Protein AF-A0A351HU34-F1 (afdb_monomer_lite)

pLDDT: mean 79.31, std 15.98, range [34.41, 94.38]

Radius of gyration: 15.76 Å; chains: 1; bounding box: 47×30×41 Å

Secondary structure (DSSP, 8-state):
---TT--PPPPHHHHHHHHHHTT---HHHHHHHHHHHHHHHHHHHHHHTT---TTGGGTEEEE-TTTS--EEEE-HHHHHHHHHHHHHHHHHS-HHHHHHHHHHHHHHHHHHHHHTT--HHHHHHHHHHHHHHHHHHH--

Foldseek 3Di:
DPDPQDDDQDPPVVLVVLCVVQVHNPSVVSLLVVQLVQLVVLLVVCVVVVDDQAQLCQQWVQDDPVPPDRDTPGLSLLSSLLSSLLVLCVVQHPNVVSSVVSSVVRSVLSVVCVVVVDDPVVSSVVSVVVSVVVCVVRPD

Structure (mmCIF, N/CA/C/O backbone):
data_AF-A0A351HU34-F1
#
_entry.id   AF-A0A351HU34-F1
#
loop_
_atom_site.group_PDB
_atom_site.id
_atom_site.type_symbol
_atom_site.label_atom_id
_atom_site.label_alt_id
_atom_site.label_comp_id
_atom_site.label_asym_id
_atom_site.label_entity_id
_atom_site.label_seq_id
_atom_site.pdbx_PDB_ins_code
_atom_site.Cartn_x
_atom_site.Cartn_y
_atom_site.Cartn_z
_atom_site.occupancy
_atom_site.B_iso_or_equiv
_atom_site.auth_seq_id
_atom_site.auth_comp_id
_atom_site.auth_asym_id
_atom_site.auth_atom_id
_atom_site.pdbx_PDB_model_num
ATOM 1 N N . MET A 1 1 ? 19.962 10.063 -15.158 1.00 37.34 1 MET A N 1
ATOM 2 C CA . MET A 1 1 ? 19.608 9.912 -13.728 1.00 37.34 1 MET A CA 1
ATOM 3 C C . MET A 1 1 ? 18.090 9.873 -13.595 1.00 37.34 1 MET A C 1
ATOM 5 O O . MET A 1 1 ? 17.433 10.836 -13.978 1.00 37.34 1 MET A O 1
ATOM 9 N N . ALA A 1 2 ? 17.510 8.755 -13.150 1.00 36.72 2 ALA A N 1
ATOM 10 C CA . ALA A 1 2 ? 16.073 8.690 -12.882 1.00 36.72 2 ALA A CA 1
ATOM 11 C C . ALA A 1 2 ? 15.741 9.636 -11.715 1.00 36.72 2 ALA A C 1
ATOM 13 O O . ALA A 1 2 ? 16.396 9.587 -10.677 1.00 36.72 2 ALA A O 1
ATOM 14 N N . LYS A 1 3 ? 14.766 10.539 -11.890 1.00 37.81 3 LYS A N 1
ATOM 15 C CA . LYS A 1 3 ? 14.319 11.439 -10.813 1.00 37.81 3 LYS A CA 1
ATOM 16 C C . LYS A 1 3 ? 13.838 10.588 -9.627 1.00 37.81 3 LYS A C 1
ATOM 18 O O . LYS A 1 3 ? 12.908 9.797 -9.799 1.00 37.81 3 LYS A O 1
ATOM 23 N N . ARG A 1 4 ? 14.493 10.751 -8.467 1.00 39.69 4 ARG A N 1
ATOM 24 C CA . ARG A 1 4 ? 14.223 10.044 -7.200 1.00 39.69 4 ARG A CA 1
ATOM 25 C C . ARG A 1 4 ? 12.708 9.947 -6.949 1.00 39.69 4 ARG A C 1
ATOM 27 O O . ARG A 1 4 ? 12.001 10.951 -6.971 1.00 39.69 4 ARG A O 1
ATOM 34 N N . GLY A 1 5 ? 12.208 8.727 -6.741 1.00 41.69 5 GLY A N 1
ATOM 35 C CA . GLY A 1 5 ? 10.838 8.468 -6.286 1.00 41.69 5 GLY A CA 1
ATOM 36 C C . GLY A 1 5 ? 9.731 8.438 -7.346 1.00 41.69 5 GLY A C 1
ATOM 37 O O . GLY A 1 5 ? 8.567 8.310 -6.961 1.00 41.69 5 GLY A O 1
ATOM 38 N N . ARG A 1 6 ? 10.038 8.536 -8.650 1.00 47.38 6 ARG A N 1
ATOM 39 C CA . ARG A 1 6 ? 9.047 8.210 -9.690 1.00 47.38 6 ARG A CA 1
ATOM 40 C C . ARG A 1 6 ? 8.987 6.685 -9.853 1.00 47.38 6 ARG A C 1
ATOM 42 O O . ARG A 1 6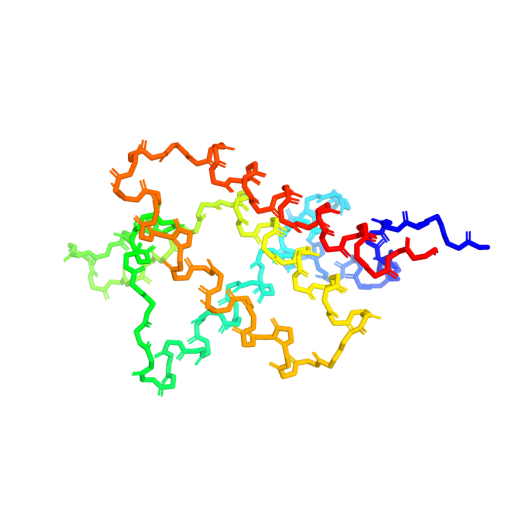 ? 10.049 6.095 -10.041 1.00 47.38 6 ARG A O 1
ATOM 49 N N . PRO A 1 7 ? 7.788 6.069 -9.839 1.00 52.38 7 PRO A N 1
ATOM 50 C CA . PRO A 1 7 ? 7.587 4.696 -10.288 1.00 52.38 7 PRO A CA 1
ATOM 51 C C . PRO A 1 7 ? 8.425 4.376 -11.528 1.00 52.38 7 PRO A C 1
ATOM 53 O O . PRO A 1 7 ? 8.419 5.201 -12.459 1.00 52.38 7 PRO A O 1
ATOM 56 N N . PRO A 1 8 ? 9.133 3.232 -11.574 1.00 56.97 8 PRO A N 1
ATOM 57 C CA . PRO A 1 8 ? 9.793 2.804 -12.795 1.00 56.97 8 PRO A CA 1
ATOM 58 C C . PRO A 1 8 ? 8.766 2.814 -13.929 1.00 56.97 8 PRO A C 1
ATOM 60 O O . PRO A 1 8 ? 7.636 2.340 -13.793 1.00 56.97 8 PRO A O 1
ATOM 63 N N . LYS A 1 9 ? 9.119 3.463 -15.041 1.00 63.59 9 LYS A N 1
ATOM 64 C CA . LYS A 1 9 ? 8.258 3.443 -16.220 1.00 63.59 9 LYS A CA 1
ATOM 65 C C . LYS A 1 9 ? 8.341 2.030 -16.787 1.00 63.59 9 LYS A C 1
ATOM 67 O O . LYS A 1 9 ? 9.431 1.615 -17.160 1.00 63.59 9 LYS A O 1
ATOM 72 N N . TYR A 1 10 ? 7.209 1.335 -16.863 1.00 66.00 10 TYR A N 1
ATOM 73 C CA . TYR A 1 10 ? 7.118 0.098 -17.636 1.00 66.00 10 TYR A CA 1
ATOM 74 C C . TYR A 1 10 ? 7.577 0.350 -19.081 1.00 66.00 10 TYR A C 1
ATOM 76 O O . TYR A 1 10 ? 7.428 1.464 -19.601 1.00 66.00 10 TYR A O 1
ATOM 84 N N . ASP A 1 11 ? 8.165 -0.654 -19.722 1.00 75.69 11 ASP A N 1
ATOM 85 C CA . ASP A 1 11 ? 8.414 -0.573 -21.158 1.00 75.69 11 ASP A CA 1
ATOM 86 C C . ASP A 1 11 ? 7.085 -0.488 -21.933 1.00 75.69 11 ASP A C 1
ATOM 88 O O . ASP A 1 11 ? 5.988 -0.705 -21.403 1.00 75.69 11 ASP A O 1
ATOM 92 N N . GLU A 1 12 ? 7.170 -0.085 -23.198 1.00 78.50 12 GLU A N 1
ATOM 93 C CA . GLU A 1 12 ? 5.986 0.160 -24.019 1.00 78.50 12 GLU A CA 1
ATOM 94 C C . GLU A 1 12 ? 5.147 -1.108 -24.239 1.00 78.50 12 GLU A C 1
ATOM 96 O O . GLU A 1 12 ? 3.918 -1.023 -24.295 1.00 78.50 12 GLU A O 1
ATOM 101 N N . GLN A 1 13 ? 5.789 -2.277 -24.306 1.00 82.19 13 GLN A N 1
ATOM 102 C CA . GLN A 1 13 ? 5.108 -3.552 -24.498 1.00 82.19 13 GLN A CA 1
ATOM 103 C C . GLN A 1 13 ? 4.295 -3.932 -23.258 1.00 82.19 13 GLN A C 1
ATOM 105 O O . GLN A 1 13 ? 3.124 -4.287 -23.372 1.00 82.19 13 GLN A O 1
ATOM 110 N N . ASN A 1 14 ? 4.868 -3.755 -22.070 1.00 78.75 14 ASN A N 1
ATOM 111 C CA . ASN A 1 14 ? 4.188 -3.966 -20.801 1.00 78.75 14 ASN A CA 1
ATOM 112 C C . ASN A 1 14 ? 2.994 -3.021 -20.628 1.00 78.75 14 ASN A C 1
ATOM 114 O O . ASN A 1 14 ? 1.927 -3.464 -20.209 1.00 78.75 14 ASN A O 1
ATOM 118 N N . TYR A 1 15 ? 3.105 -1.744 -21.016 1.00 82.38 15 TYR A N 1
ATOM 119 C CA . TYR A 1 15 ? 1.936 -0.853 -21.013 1.00 82.38 15 TYR A CA 1
ATOM 120 C C . TYR A 1 15 ? 0.830 -1.312 -21.965 1.00 82.38 15 TYR A C 1
ATOM 122 O O . TYR A 1 15 ? -0.337 -1.164 -21.617 1.00 82.38 15 TYR A O 1
ATOM 130 N N . LYS A 1 16 ? 1.162 -1.858 -23.142 1.00 82.62 16 LYS A N 1
ATOM 131 C CA . LYS A 1 16 ? 0.159 -2.386 -24.083 1.00 82.62 16 LYS A CA 1
ATOM 132 C C . LYS A 1 16 ? -0.558 -3.602 -23.499 1.00 82.62 16 LYS A C 1
ATOM 134 O O . LYS A 1 16 ? -1.786 -3.608 -23.468 1.00 82.62 16 LYS A O 1
ATOM 139 N N . THR A 1 17 ? 0.187 -4.574 -22.972 1.00 86.75 17 THR A N 1
ATOM 140 C CA . THR A 1 17 ? -0.378 -5.777 -22.339 1.00 86.75 17 THR A CA 1
ATOM 141 C C . THR A 1 17 ? -1.269 -5.414 -21.152 1.00 86.75 17 THR A C 1
ATOM 143 O O . THR A 1 17 ? -2.430 -5.814 -21.089 1.00 86.75 17 THR A O 1
ATOM 146 N N . LEU A 1 18 ? -0.768 -4.586 -20.232 1.00 84.50 18 LEU A N 1
ATOM 147 C CA . LEU A 1 18 ? -1.533 -4.158 -19.062 1.00 84.50 18 LEU A CA 1
ATOM 148 C C . LEU A 1 18 ? -2.717 -3.266 -19.439 1.00 84.50 18 LEU A C 1
ATOM 150 O O . LEU A 1 18 ? -3.768 -3.332 -18.808 1.00 84.50 18 LEU A O 1
ATOM 154 N N . GLY A 1 19 ? -2.573 -2.449 -20.481 1.00 85.06 19 GLY A N 1
ATOM 155 C CA . GLY A 1 19 ? -3.660 -1.633 -21.000 1.00 85.06 19 GLY A CA 1
ATOM 156 C C . GLY A 1 19 ? -4.808 -2.467 -21.565 1.00 85.06 19 GLY A C 1
ATOM 157 O O . GLY A 1 19 ? -5.970 -2.137 -21.340 1.00 85.06 19 GLY A O 1
ATOM 158 N N . GLN A 1 20 ? -4.504 -3.594 -22.216 1.00 87.81 20 GLN A N 1
ATOM 159 C CA . GLN A 1 20 ? -5.516 -4.570 -22.632 1.00 87.81 20 GLN A CA 1
ATOM 160 C C . GLN A 1 20 ? -6.185 -5.234 -21.421 1.00 87.81 20 GLN A C 1
ATOM 162 O O . GLN A 1 20 ? -7.412 -5.275 -21.357 1.00 87.81 20 GLN A O 1
ATOM 167 N N . MET A 1 21 ? -5.401 -5.687 -20.435 1.00 85.06 21 MET A N 1
ATOM 168 C CA . MET A 1 21 ? -5.924 -6.325 -19.216 1.00 85.06 21 MET A CA 1
ATOM 169 C C . MET A 1 21 ? -6.845 -5.398 -18.408 1.00 85.06 21 MET A C 1
ATOM 171 O O . MET A 1 21 ? -7.905 -5.821 -17.957 1.00 85.06 21 MET A O 1
ATOM 175 N N . PHE A 1 22 ? -6.465 -4.128 -18.246 1.00 84.62 22 PHE A N 1
ATOM 176 C CA . PHE A 1 22 ? -7.237 -3.131 -17.492 1.00 84.62 22 PHE A CA 1
ATOM 177 C C . PHE A 1 22 ? -8.216 -2.323 -18.352 1.00 84.62 22 P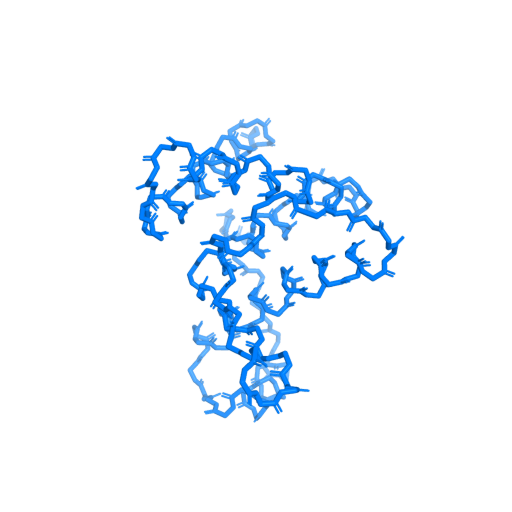HE A C 1
ATOM 179 O O . PHE A 1 22 ? -8.824 -1.372 -17.852 1.00 84.62 22 PHE A O 1
ATOM 186 N N . GLN A 1 23 ? -8.353 -2.674 -19.635 1.00 88.31 23 GLN A N 1
ATOM 187 C CA . GLN A 1 23 ? -9.237 -2.014 -20.599 1.00 88.31 23 GLN A CA 1
ATOM 188 C C . GLN A 1 23 ? -9.051 -0.486 -20.618 1.00 88.31 23 GLN A C 1
ATOM 190 O O . GLN A 1 23 ? -9.998 0.298 -20.528 1.00 88.31 23 GLN A O 1
ATOM 195 N N . THR A 1 24 ? -7.797 -0.037 -20.668 1.00 83.62 24 THR A N 1
ATOM 196 C CA . THR A 1 24 ? -7.447 1.384 -20.713 1.00 83.62 24 THR A CA 1
ATOM 197 C C . THR A 1 24 ? -6.095 1.614 -21.378 1.00 83.62 24 THR A C 1
ATOM 199 O O . THR A 1 24 ? -5.145 0.881 -21.154 1.00 83.62 24 THR A O 1
ATOM 202 N N . ASP A 1 25 ? -5.974 2.677 -22.162 1.00 87.19 25 ASP A N 1
ATOM 203 C CA . ASP A 1 25 ? -4.716 3.173 -22.734 1.00 87.19 25 ASP A CA 1
ATOM 204 C C . ASP A 1 25 ? -4.041 4.243 -21.848 1.00 87.19 25 ASP A C 1
ATOM 206 O O . ASP A 1 25 ? -2.896 4.654 -22.073 1.00 87.19 25 ASP A O 1
ATOM 210 N N . ASN A 1 26 ? -4.731 4.693 -20.795 1.00 88.25 26 ASN A N 1
ATOM 211 C CA . ASN A 1 26 ? -4.244 5.725 -19.899 1.00 88.25 26 ASN A CA 1
ATOM 212 C C . ASN A 1 26 ? -3.140 5.166 -18.992 1.00 88.25 26 ASN A C 1
ATOM 214 O O . ASN A 1 26 ? -3.401 4.502 -17.987 1.00 88.25 26 ASN A O 1
ATOM 218 N N . LYS A 1 27 ? -1.889 5.528 -19.294 1.00 85.25 27 LYS A N 1
ATOM 219 C CA . LYS A 1 27 ? -0.693 5.098 -18.546 1.00 85.25 27 LYS A CA 1
ATOM 220 C C . LYS A 1 27 ? -0.792 5.314 -17.032 1.00 85.25 27 LYS A C 1
ATOM 222 O O . LYS A 1 27 ? -0.286 4.489 -16.278 1.00 85.25 27 LYS A O 1
ATOM 227 N N . ARG A 1 28 ? -1.436 6.392 -16.561 1.00 83.50 28 ARG A N 1
ATOM 228 C CA . ARG A 1 28 ? -1.614 6.648 -15.118 1.00 83.50 28 ARG A CA 1
ATOM 229 C C . ARG A 1 28 ? -2.613 5.673 -14.501 1.00 83.50 28 ARG A C 1
ATOM 231 O O . ARG A 1 28 ? -2.368 5.184 -13.402 1.00 83.50 28 ARG A O 1
ATOM 238 N N . LYS A 1 29 ? -3.713 5.385 -15.201 1.00 85.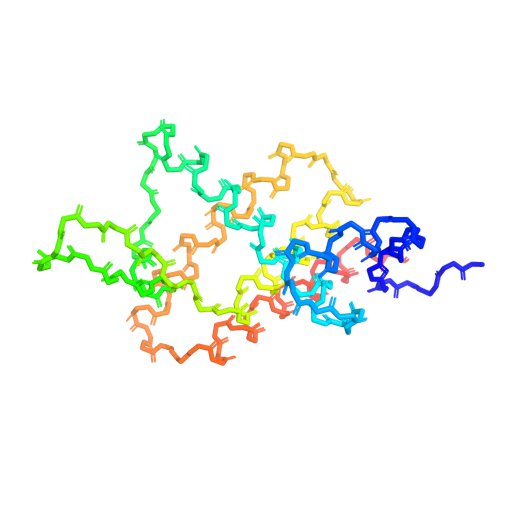12 29 LYS A N 1
ATOM 239 C CA . LYS A 1 29 ? -4.701 4.394 -14.761 1.00 85.12 29 LYS A CA 1
ATOM 240 C C . LYS A 1 29 ? -4.078 2.998 -14.719 1.00 85.12 29 LYS A C 1
ATOM 242 O O . LYS A 1 29 ? -4.168 2.347 -13.688 1.00 85.12 29 LYS A O 1
ATOM 247 N N . ILE A 1 30 ? -3.336 2.615 -15.761 1.00 86.62 30 ILE A N 1
ATOM 248 C CA . ILE A 1 30 ? -2.582 1.351 -15.813 1.00 86.62 30 ILE A CA 1
ATOM 249 C C . ILE A 1 30 ? -1.623 1.223 -14.620 1.00 86.62 30 ILE A C 1
ATOM 251 O O . ILE A 1 30 ? -1.609 0.202 -13.941 1.00 86.62 30 ILE A O 1
ATOM 255 N N . GLN A 1 31 ? -0.837 2.266 -14.327 1.00 84.31 31 GLN A N 1
ATOM 256 C CA . GLN A 1 31 ? 0.072 2.255 -13.175 1.00 84.31 31 GLN A CA 1
ATOM 257 C C . GLN A 1 31 ? -0.665 2.076 -11.846 1.00 84.31 31 GLN A C 1
ATOM 259 O O . GLN A 1 31 ? -0.205 1.320 -10.995 1.00 84.31 31 GLN A O 1
ATOM 264 N N . ASN A 1 32 ? -1.780 2.777 -11.646 1.00 86.75 32 ASN A N 1
ATOM 265 C CA . ASN A 1 32 ? -2.544 2.671 -10.406 1.00 86.75 32 ASN A CA 1
ATOM 266 C C . ASN A 1 32 ? -3.148 1.272 -10.232 1.00 86.75 32 ASN A C 1
ATOM 268 O O . ASN A 1 32 ? -3.037 0.707 -9.148 1.00 86.75 32 ASN A O 1
ATOM 272 N N . GLU A 1 33 ? -3.715 0.694 -11.294 1.00 85.81 33 GLU A N 1
ATOM 273 C CA . GLU A 1 33 ? -4.252 -0.671 -11.259 1.00 85.81 33 GLU A CA 1
ATOM 274 C C . GLU A 1 33 ? -3.161 -1.706 -10.975 1.00 85.81 33 GLU A C 1
ATOM 276 O O . GLU A 1 33 ? -3.372 -2.605 -10.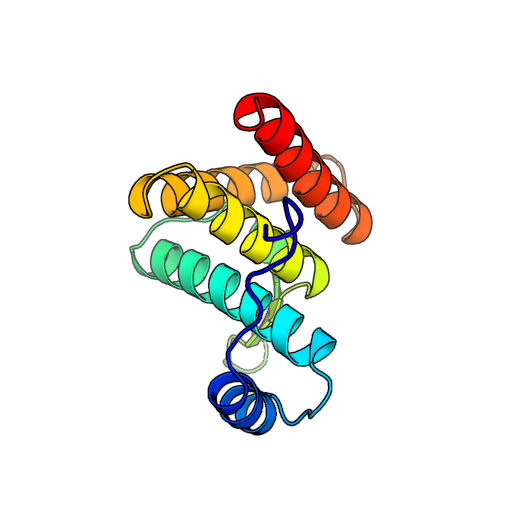167 1.00 85.81 33 GLU A O 1
ATOM 281 N N . MET A 1 34 ? -1.961 -1.533 -11.534 1.00 86.94 34 MET A N 1
ATOM 282 C CA . MET A 1 34 ? -0.806 -2.366 -11.184 1.00 86.94 34 MET A CA 1
ATOM 283 C C . MET A 1 34 ? -0.459 -2.298 -9.699 1.00 86.94 34 MET A C 1
ATOM 285 O O . MET A 1 34 ? -0.254 -3.328 -9.063 1.00 86.94 34 MET A O 1
ATOM 289 N N . TYR A 1 35 ? -0.371 -1.092 -9.136 1.00 88.31 35 TYR A N 1
ATOM 290 C CA . TYR A 1 35 ? -0.049 -0.922 -7.720 1.00 88.31 35 TYR A CA 1
ATOM 291 C C . TYR A 1 35 ? -1.104 -1.538 -6.812 1.00 88.31 35 TYR A C 1
ATOM 293 O O . TYR A 1 35 ? -0.767 -2.218 -5.846 1.00 88.31 35 TYR A O 1
ATOM 301 N N . LYS A 1 36 ? -2.371 -1.338 -7.165 1.00 85.88 36 LYS A N 1
ATOM 302 C CA . LYS A 1 36 ? -3.493 -1.972 -6.490 1.00 85.88 36 LYS A CA 1
ATOM 303 C C . LYS A 1 36 ? -3.374 -3.495 -6.552 1.00 85.88 36 LYS A C 1
ATOM 305 O O . LYS A 1 36 ? -3.410 -4.123 -5.504 1.00 85.88 36 LYS A O 1
ATOM 310 N N . ALA A 1 37 ? -3.162 -4.069 -7.738 1.00 83.94 37 ALA A N 1
ATOM 311 C CA . ALA A 1 37 ? -3.022 -5.512 -7.919 1.00 83.94 37 ALA A CA 1
ATOM 312 C C . ALA A 1 37 ? -1.877 -6.092 -7.078 1.00 83.94 37 ALA A C 1
ATOM 314 O O . ALA A 1 37 ? -2.087 -7.078 -6.386 1.00 83.94 37 ALA A O 1
ATOM 315 N N . LYS A 1 38 ? -0.706 -5.438 -7.055 1.00 85.44 38 LYS A N 1
ATOM 316 C CA . LYS A 1 38 ? 0.427 -5.846 -6.207 1.00 85.44 38 LYS A CA 1
ATOM 317 C C . LYS A 1 38 ? 0.046 -5.926 -4.728 1.00 85.44 38 LYS A C 1
ATOM 319 O O . LYS A 1 38 ? 0.254 -6.957 -4.101 1.00 85.44 38 LYS A O 1
ATOM 324 N N . ALA A 1 39 ? -0.528 -4.852 -4.181 1.00 86.31 39 ALA A N 1
ATOM 325 C CA . ALA A 1 39 ? -0.941 -4.822 -2.778 1.00 86.31 39 ALA A CA 1
ATOM 326 C C . ALA A 1 39 ? -2.030 -5.862 -2.477 1.00 86.31 39 ALA A C 1
ATOM 328 O O . ALA A 1 39 ? -1.982 -6.527 -1.448 1.00 86.31 39 ALA A O 1
ATOM 329 N N . THR A 1 40 ? -2.994 -6.027 -3.387 1.00 83.81 40 THR A N 1
ATOM 330 C CA . THR A 1 40 ? -4.052 -7.032 -3.261 1.00 83.81 40 THR A CA 1
ATOM 331 C C . THR A 1 40 ? -3.482 -8.447 -3.226 1.00 83.81 40 THR A C 1
ATOM 333 O O . THR A 1 40 ? -3.836 -9.197 -2.324 1.00 83.81 40 THR A O 1
ATOM 336 N N . THR A 1 41 ? -2.600 -8.810 -4.161 1.00 84.06 41 THR A N 1
ATOM 337 C CA . THR A 1 41 ? -1.996 -10.148 -4.214 1.00 84.06 41 THR A CA 1
ATOM 338 C C . THR A 1 41 ? -1.272 -10.483 -2.915 1.00 84.06 41 THR A C 1
ATOM 340 O O . THR A 1 41 ? -1.545 -11.529 -2.340 1.00 84.06 41 THR A O 1
ATOM 343 N N . LEU A 1 42 ? -0.448 -9.566 -2.400 1.00 84.44 42 LEU A N 1
ATOM 344 C CA . LEU A 1 42 ? 0.306 -9.780 -1.159 1.00 84.44 42 LEU A CA 1
ATOM 345 C C . LEU A 1 42 ? -0.605 -10.055 0.044 1.00 84.44 42 LEU A C 1
ATOM 347 O O . LEU A 1 42 ? -0.373 -10.995 0.801 1.00 84.44 42 LEU A O 1
ATOM 351 N N . LEU A 1 43 ? -1.673 -9.269 0.204 1.00 82.75 43 LEU A N 1
ATOM 352 C CA . LEU A 1 43 ? -2.605 -9.452 1.320 1.00 82.75 43 LEU A CA 1
ATOM 353 C C . LEU A 1 43 ? -3.444 -10.725 1.167 1.00 82.75 43 LEU A C 1
ATOM 355 O O . LEU A 1 43 ? -3.737 -11.387 2.161 1.00 82.75 43 LEU A O 1
ATOM 359 N N . VAL A 1 44 ? -3.815 -11.090 -0.064 1.00 81.50 44 VAL A N 1
ATOM 360 C CA . VAL A 1 44 ? -4.528 -12.345 -0.346 1.00 81.50 44 VAL A CA 1
ATOM 361 C C . VAL A 1 44 ? -3.639 -13.553 -0.065 1.00 81.50 44 VAL A C 1
ATOM 363 O O . VAL A 1 44 ? -4.113 -14.510 0.542 1.00 81.50 44 VAL A O 1
ATOM 366 N N . GLU A 1 45 ? -2.367 -13.525 -0.462 1.00 82.38 45 GLU A N 1
ATOM 367 C CA . GLU A 1 45 ? -1.399 -14.590 -0.169 1.00 82.38 45 GLU A CA 1
ATOM 368 C C . GLU A 1 45 ? -1.180 -14.737 1.339 1.00 82.38 45 GLU A C 1
ATOM 370 O O . GLU A 1 45 ? -1.259 -15.848 1.867 1.00 82.38 45 GLU A O 1
ATOM 375 N N . TYR A 1 46 ? -1.004 -13.618 2.049 1.00 81.94 46 TYR A N 1
ATOM 376 C CA . TYR A 1 46 ? -0.861 -13.613 3.503 1.00 81.94 46 TYR A CA 1
ATOM 377 C C . TYR A 1 46 ? -2.078 -14.228 4.207 1.00 81.94 46 TYR A C 1
ATOM 379 O O . TYR A 1 46 ? -1.918 -15.109 5.057 1.00 81.94 46 TYR A O 1
ATOM 387 N N . ALA A 1 47 ? -3.288 -13.824 3.804 1.00 79.69 47 ALA A N 1
ATOM 388 C CA . ALA A 1 47 ? -4.538 -14.354 4.345 1.00 79.69 47 ALA A CA 1
ATOM 389 C C . ALA A 1 47 ? -4.758 -15.836 3.991 1.00 79.69 47 ALA A C 1
ATOM 391 O O . ALA A 1 47 ? -5.176 -16.629 4.833 1.00 79.69 47 ALA A O 1
ATOM 392 N N . SER A 1 48 ? -4.427 -16.241 2.760 1.00 76.94 48 SER A N 1
ATOM 393 C CA . SER A 1 48 ? -4.540 -17.636 2.301 1.00 76.94 48 SER A CA 1
ATOM 394 C C . SER A 1 48 ? -3.582 -18.576 3.038 1.00 76.94 48 SER A C 1
ATOM 396 O O . SER A 1 48 ? -3.852 -19.770 3.136 1.00 76.94 48 SER A O 1
ATOM 398 N N . GLY A 1 49 ? -2.492 -18.042 3.598 1.00 80.25 49 GLY A N 1
ATOM 399 C CA . GLY A 1 49 ? -1.582 -18.757 4.494 1.00 80.25 49 GLY A CA 1
ATOM 400 C C . GLY A 1 49 ? -2.135 -19.022 5.901 1.00 80.25 49 GLY A C 1
ATOM 401 O O . GLY A 1 49 ? -1.405 -19.549 6.736 1.00 80.25 49 GLY A O 1
ATOM 402 N N . GLY A 1 50 ? -3.392 -18.659 6.184 1.00 78.44 50 GLY A N 1
ATOM 403 C CA . GLY A 1 50 ? -4.036 -18.845 7.488 1.00 78.44 50 GLY A CA 1
ATOM 404 C C . GLY A 1 50 ? -3.794 -17.706 8.479 1.00 78.44 50 GLY A C 1
ATOM 405 O O . GLY A 1 50 ? -4.171 -17.826 9.642 1.00 78.44 50 GLY A O 1
ATOM 406 N N . ASN A 1 51 ? -3.178 -16.606 8.040 1.00 81.12 51 ASN A N 1
ATOM 407 C CA . ASN A 1 51 ? -2.985 -15.427 8.875 1.00 81.12 51 ASN A CA 1
ATOM 408 C C . ASN A 1 51 ? -4.223 -14.530 8.823 1.00 81.12 51 ASN A C 1
ATOM 410 O O . ASN A 1 51 ? -4.798 -14.301 7.758 1.00 81.12 51 ASN A O 1
ATOM 414 N N . GLU A 1 52 ? -4.608 -13.964 9.961 1.00 79.81 52 GLU A N 1
ATOM 415 C CA . GLU A 1 52 ? -5.667 -12.961 10.004 1.00 79.81 52 GLU A CA 1
ATOM 416 C C . GLU A 1 52 ? -5.089 -11.563 9.779 1.00 79.81 52 GLU A C 1
ATOM 418 O O . GLU A 1 52 ? -4.036 -11.213 10.313 1.00 79.81 52 GLU A O 1
ATOM 423 N N . ILE A 1 53 ? -5.808 -10.737 9.016 1.00 78.75 53 ILE A N 1
ATOM 424 C CA . ILE A 1 53 ? -5.562 -9.296 8.956 1.00 78.75 53 ILE A CA 1
ATOM 425 C C . ILE A 1 53 ? -6.666 -8.625 9.781 1.00 78.75 53 ILE A C 1
ATOM 427 O O . ILE A 1 53 ? -7.821 -8.596 9.340 1.00 78.75 53 ILE A O 1
ATOM 431 N N . PRO A 1 54 ? -6.352 -8.102 10.978 1.00 80.38 54 PRO A N 1
ATOM 432 C CA . PRO A 1 54 ? -7.354 -7.502 11.846 1.00 80.38 54 PRO A CA 1
ATOM 433 C C . PRO A 1 54 ? -8.085 -6.345 11.160 1.00 80.38 54 PRO A C 1
ATOM 435 O O . PRO A 1 54 ? -7.456 -5.464 10.579 1.00 80.38 54 PRO A O 1
ATOM 438 N N . CYS A 1 55 ? -9.416 -6.326 11.271 1.00 77.50 55 CYS A N 1
ATOM 439 C CA . CYS A 1 55 ? -10.277 -5.252 10.755 1.00 77.50 55 CYS A CA 1
ATOM 440 C C . CYS A 1 55 ? -10.121 -4.978 9.243 1.00 77.50 55 CYS A C 1
ATOM 442 O O . CYS A 1 55 ? -10.329 -3.851 8.789 1.00 77.50 55 CYS A O 1
ATOM 444 N N . LEU A 1 56 ? -9.738 -5.994 8.457 1.00 76.00 56 LEU A N 1
ATOM 445 C CA . LEU A 1 56 ? -9.542 -5.873 7.009 1.00 76.00 56 LEU A CA 1
ATOM 446 C C . LEU A 1 56 ? -10.798 -5.354 6.286 1.00 76.00 56 LEU A C 1
ATOM 448 O O . LEU A 1 56 ? -10.690 -4.581 5.338 1.00 76.00 56 LEU A O 1
ATOM 452 N N . ASP A 1 57 ? -11.986 -5.699 6.777 1.00 73.62 57 ASP A N 1
ATOM 453 C CA . ASP A 1 57 ? -13.287 -5.202 6.310 1.00 73.62 57 ASP A CA 1
ATOM 454 C C . ASP A 1 57 ? -13.410 -3.664 6.305 1.00 73.62 57 ASP A C 1
ATOM 456 O O . ASP A 1 57 ? -14.254 -3.105 5.609 1.00 73.62 57 ASP A O 1
ATOM 460 N N . TYR A 1 58 ? -12.532 -2.951 7.014 1.00 74.06 58 TYR A N 1
ATOM 461 C CA . TYR A 1 58 ? -12.500 -1.490 7.024 1.00 74.06 58 TYR A CA 1
ATOM 462 C C . TYR A 1 58 ? -11.881 -0.875 5.751 1.00 74.06 58 TYR A C 1
ATOM 464 O O . TYR A 1 58 ? -12.209 0.252 5.367 1.00 74.06 58 TYR A O 1
ATOM 472 N N . ILE A 1 59 ? -11.002 -1.607 5.054 1.00 74.06 59 ILE A N 1
ATOM 473 C CA . ILE A 1 59 ? -10.373 -1.171 3.786 1.00 74.06 59 ILE A CA 1
ATOM 474 C C . ILE A 1 59 ? -10.783 -2.005 2.578 1.00 74.06 59 ILE A C 1
ATOM 476 O O . ILE A 1 59 ? -10.365 -1.721 1.447 1.00 74.06 59 ILE A O 1
ATOM 480 N N . VAL A 1 60 ? -11.611 -3.014 2.819 1.00 69.62 60 VAL A N 1
ATOM 481 C CA . VAL A 1 60 ? -12.162 -3.901 1.811 1.00 69.62 60 VAL A CA 1
ATOM 482 C C . VAL A 1 60 ? -13.666 -3.879 1.937 1.00 69.62 60 VAL A C 1
ATOM 484 O O . VAL A 1 60 ? -14.213 -4.353 2.925 1.00 69.62 60 VAL A O 1
ATOM 487 N N . ASP A 1 61 ? -14.344 -3.368 0.918 1.00 61.91 61 ASP A N 1
ATOM 488 C CA . ASP A 1 61 ? -15.785 -3.537 0.844 1.00 61.91 61 ASP A CA 1
ATOM 489 C C . ASP A 1 61 ? -16.039 -5.015 0.495 1.00 61.91 61 ASP A C 1
ATOM 491 O O . ASP A 1 61 ? -15.677 -5.493 -0.584 1.00 61.91 61 ASP A O 1
ATOM 495 N N . VAL A 1 62 ? -16.594 -5.772 1.441 1.00 55.59 62 VAL A N 1
ATOM 496 C CA . VAL A 1 62 ? -16.971 -7.176 1.237 1.00 55.59 62 VAL A CA 1
ATOM 497 C C . VAL A 1 62 ? -18.417 -7.211 0.755 1.00 55.59 62 VAL A C 1
ATOM 499 O O . VAL A 1 62 ? -19.346 -7.318 1.554 1.00 55.59 62 VAL A O 1
ATOM 502 N N . ASP A 1 63 ? -18.625 -7.147 -0.557 1.00 48.91 63 ASP A N 1
ATOM 503 C CA . ASP A 1 63 ? -19.924 -7.495 -1.131 1.00 48.91 63 ASP A CA 1
ATOM 504 C C . ASP A 1 63 ? -19.950 -9.009 -1.348 1.00 48.91 63 ASP A C 1
ATOM 506 O O . ASP A 1 63 ? -19.130 -9.553 -2.088 1.00 48.91 63 ASP A O 1
ATOM 510 N N . GLY A 1 64 ? -20.863 -9.717 -0.675 1.00 46.50 64 GLY A N 1
ATOM 511 C CA . GLY A 1 64 ? -20.948 -11.172 -0.846 1.00 46.50 64 GLY A CA 1
ATOM 512 C C . GLY A 1 64 ? -21.782 -11.978 0.143 1.00 46.50 64 GLY A C 1
ATOM 513 O O . GLY A 1 64 ? -22.082 -13.134 -0.150 1.00 46.50 64 GLY A O 1
ATOM 514 N N . ILE A 1 65 ? -22.231 -11.411 1.271 1.00 38.62 65 ILE A N 1
ATOM 515 C CA . ILE A 1 65 ? -22.967 -12.208 2.277 1.00 38.62 65 ILE A CA 1
ATOM 516 C C . ILE A 1 65 ? -24.320 -12.719 1.733 1.00 38.62 65 ILE A C 1
ATOM 518 O O . ILE A 1 65 ? -24.771 -13.793 2.115 1.00 38.62 65 ILE A O 1
ATOM 522 N N . LYS A 1 66 ? -24.951 -12.014 0.781 1.00 35.62 66 LYS A N 1
ATOM 523 C CA . LYS A 1 66 ? -26.244 -12.428 0.194 1.00 35.62 66 LYS A CA 1
ATOM 524 C C . LYS A 1 66 ? -26.146 -13.293 -1.072 1.00 35.62 66 LYS A C 1
ATOM 526 O O . LYS A 1 66 ? -27.165 -13.830 -1.489 1.00 35.62 66 LYS A O 1
ATOM 531 N N . SER A 1 67 ? -24.974 -13.421 -1.699 1.00 39.97 67 SER A N 1
ATOM 532 C CA . SER A 1 67 ? -24.834 -14.021 -3.042 1.00 39.97 67 SER A CA 1
ATOM 533 C C . SER A 1 67 ? -23.824 -15.171 -3.137 1.00 39.97 67 SER A C 1
ATOM 535 O O . SER A 1 67 ? -23.674 -15.747 -4.214 1.00 39.97 67 SER A O 1
ATOM 537 N N . GLY A 1 68 ? -23.120 -15.511 -2.048 1.00 34.41 68 GLY A N 1
ATOM 538 C CA . GLY A 1 68 ? -22.138 -16.606 -2.036 1.00 34.41 68 GLY A CA 1
ATOM 539 C C . GLY A 1 68 ? -20.899 -16.349 -2.903 1.00 34.41 68 GLY A C 1
ATOM 540 O O . GLY A 1 68 ? -20.130 -17.269 -3.171 1.00 34.41 68 GLY A O 1
ATOM 541 N N . LYS A 1 69 ? -20.699 -15.106 -3.356 1.00 41.44 69 LYS A N 1
ATOM 542 C CA . LYS A 1 69 ? -19.513 -14.658 -4.087 1.00 41.44 69 LYS A CA 1
ATOM 543 C C . LYS A 1 69 ? -18.839 -13.579 -3.257 1.00 41.44 69 LYS A C 1
ATOM 545 O O . LYS A 1 69 ? -19.374 -12.484 -3.152 1.00 41.44 69 LYS A O 1
ATOM 550 N N . PHE A 1 70 ? -17.687 -13.890 -2.672 1.00 45.78 70 PHE A N 1
ATOM 551 C CA . PHE A 1 70 ? -16.850 -12.893 -2.010 1.00 45.78 70 PHE A CA 1
ATOM 552 C C . PHE A 1 70 ? -16.233 -11.991 -3.081 1.00 45.78 70 PHE A C 1
ATOM 554 O O . PHE A 1 70 ? -15.178 -12.292 -3.637 1.00 45.78 70 PHE A O 1
ATOM 561 N N . THR A 1 71 ? -16.923 -10.908 -3.429 1.00 49.34 71 THR A N 1
ATOM 562 C CA . THR A 1 71 ? -16.339 -9.841 -4.238 1.00 49.34 71 THR A CA 1
ATOM 563 C C . THR A 1 71 ? -15.738 -8.809 -3.300 1.00 49.34 71 THR A C 1
ATOM 565 O O . THR A 1 71 ? -16.438 -7.984 -2.723 1.00 49.34 71 THR A O 1
ATOM 568 N N . TYR A 1 72 ? -14.419 -8.879 -3.133 1.00 54.41 72 TYR A N 1
ATOM 569 C CA . TYR A 1 72 ? -13.659 -7.856 -2.430 1.00 54.41 72 TYR A CA 1
ATOM 570 C C . TYR A 1 72 ? -13.533 -6.619 -3.326 1.00 54.41 72 TYR A C 1
ATOM 572 O O . TYR A 1 72 ? -12.776 -6.618 -4.302 1.00 54.41 72 TYR A O 1
ATOM 580 N N . THR A 1 73 ? -14.265 -5.556 -3.003 1.00 56.28 73 THR A N 1
ATOM 581 C CA . THR A 1 73 ? -14.065 -4.241 -3.612 1.00 56.28 73 THR A CA 1
ATOM 582 C C . THR A 1 73 ? -13.109 -3.448 -2.729 1.00 56.28 73 THR A C 1
ATOM 584 O O . THR A 1 73 ? -13.463 -2.841 -1.726 1.00 56.28 73 THR A O 1
ATOM 587 N N . TRP A 1 74 ? -11.833 -3.499 -3.087 1.00 64.19 74 TRP A N 1
ATOM 588 C CA . TRP A 1 74 ? -10.771 -2.795 -2.376 1.00 64.19 74 TRP A CA 1
ATOM 589 C C . TRP A 1 74 ? -10.932 -1.284 -2.521 1.00 64.19 74 TRP A C 1
ATOM 591 O O . TRP A 1 74 ? -11.146 -0.782 -3.633 1.00 64.19 74 TRP A O 1
ATOM 601 N N . LYS A 1 75 ? -10.743 -0.538 -1.430 1.00 72.88 75 LYS A N 1
ATOM 602 C CA . LYS A 1 75 ? -10.738 0.927 -1.485 1.00 72.88 75 LYS A CA 1
ATOM 603 C C . LYS A 1 75 ? -9.541 1.401 -2.316 1.00 72.88 75 LYS A C 1
ATOM 605 O O . LYS A 1 75 ? -8.400 1.446 -1.853 1.00 72.88 75 LYS A O 1
ATOM 610 N N . GLN A 1 76 ? -9.810 1.706 -3.589 1.00 70.50 76 GLN A N 1
ATOM 611 C CA . GLN A 1 76 ? -8.813 1.710 -4.669 1.00 70.50 76 GLN A CA 1
ATOM 612 C C . GLN A 1 76 ? -7.592 2.599 -4.406 1.00 70.50 76 GLN A C 1
ATOM 614 O O . GLN A 1 76 ? -6.471 2.251 -4.792 1.00 70.50 76 GLN A O 1
ATOM 619 N N . THR A 1 77 ? -7.788 3.750 -3.763 1.00 84.12 77 THR A N 1
ATOM 620 C CA . THR A 1 77 ? -6.704 4.711 -3.544 1.00 84.12 77 THR A CA 1
ATOM 621 C C . THR A 1 77 ? -5.756 4.276 -2.429 1.00 84.12 77 THR A C 1
ATOM 623 O O . THR A 1 77 ? -4.544 4.397 -2.604 1.00 84.12 77 THR A O 1
ATOM 626 N N . VAL A 1 78 ? -6.269 3.666 -1.354 1.00 87.62 78 VAL A N 1
ATOM 627 C CA . VAL A 1 78 ? -5.455 3.091 -0.268 1.00 87.62 78 VAL A CA 1
ATOM 628 C C . VAL A 1 78 ? -4.548 1.994 -0.824 1.00 87.62 78 VAL A C 1
ATOM 630 O O . VAL A 1 78 ? -3.336 2.038 -0.635 1.00 87.62 78 VAL A O 1
ATOM 633 N N . PHE A 1 79 ? -5.105 1.078 -1.618 1.00 87.81 79 PHE A N 1
ATOM 634 C CA . PHE A 1 79 ? -4.358 -0.025 -2.234 1.00 87.81 79 PHE A CA 1
ATOM 635 C C . PHE A 1 79 ? -3.307 0.440 -3.239 1.00 87.81 79 PHE A C 1
ATOM 637 O O . PHE A 1 79 ? -2.211 -0.113 -3.308 1.00 87.81 79 PHE A O 1
ATOM 644 N N . THR A 1 80 ? -3.604 1.505 -3.982 1.00 89.19 80 THR A N 1
ATOM 645 C CA . THR A 1 80 ? -2.610 2.134 -4.856 1.00 89.19 80 THR A CA 1
ATOM 646 C C . THR A 1 80 ? -1.426 2.674 -4.046 1.00 89.19 80 THR A C 1
ATOM 648 O O . THR A 1 80 ? -0.274 2.518 -4.455 1.00 89.19 80 THR A O 1
ATOM 651 N N . GLU A 1 81 ? -1.673 3.323 -2.905 1.00 92.06 81 GLU A N 1
ATOM 652 C CA . GLU A 1 81 ? -0.595 3.839 -2.055 1.00 92.06 81 GLU A CA 1
ATOM 653 C C . GLU A 1 81 ? 0.176 2.717 -1.344 1.00 92.06 81 GLU A C 1
ATOM 655 O O . GLU A 1 81 ? 1.403 2.806 -1.276 1.00 92.06 81 GLU A O 1
ATOM 660 N N . LEU A 1 82 ? -0.501 1.645 -0.916 1.00 92.69 82 LEU A N 1
ATOM 661 C CA . LEU A 1 82 ? 0.121 0.443 -0.344 1.00 92.69 82 LEU A CA 1
ATOM 662 C C . LEU A 1 82 ? 1.058 -0.236 -1.347 1.00 92.69 82 LEU A C 1
ATOM 664 O O . LEU A 1 82 ? 2.206 -0.521 -1.022 1.00 92.69 82 LEU A O 1
ATOM 668 N N . GLY A 1 83 ? 0.633 -0.400 -2.602 1.00 91.50 83 GLY A N 1
ATOM 669 C CA . GLY A 1 83 ? 1.493 -0.976 -3.638 1.00 91.50 83 GLY A CA 1
ATOM 670 C C . GLY A 1 83 ? 2.728 -0.119 -3.917 1.00 91.50 83 GLY A C 1
ATOM 671 O O . GLY A 1 83 ? 3.817 -0.636 -4.157 1.00 91.50 83 GLY A O 1
ATOM 672 N N . ARG A 1 84 ? 2.590 1.210 -3.861 1.00 91.31 84 ARG A N 1
ATOM 673 C CA . ARG A 1 84 ? 3.731 2.130 -3.998 1.00 91.31 84 ARG A CA 1
ATOM 674 C C . ARG A 1 84 ? 4.661 2.096 -2.787 1.00 91.31 84 ARG A C 1
ATOM 676 O O . ARG A 1 84 ? 5.852 2.342 -2.950 1.00 91.31 84 ARG A O 1
ATOM 683 N N . LEU A 1 85 ? 4.121 1.888 -1.588 1.00 93.00 85 LEU A N 1
ATOM 684 C CA . LEU A 1 85 ? 4.900 1.696 -0.367 1.00 93.00 85 LEU A CA 1
ATOM 685 C C . LEU A 1 85 ? 5.709 0.396 -0.455 1.00 93.00 85 LEU A C 1
ATOM 687 O O . LEU A 1 85 ? 6.915 0.434 -0.241 1.00 93.00 85 LEU A O 1
ATOM 691 N N . HIS A 1 86 ? 5.080 -0.699 -0.881 1.00 91.62 86 HIS A N 1
ATOM 692 C CA . HIS A 1 86 ? 5.750 -1.977 -1.114 1.00 91.62 86 HIS A CA 1
ATOM 693 C C . HIS A 1 86 ? 6.892 -1.868 -2.134 1.00 91.62 86 HIS A C 1
ATOM 695 O O . HIS A 1 86 ? 8.027 -2.223 -1.835 1.00 91.62 86 HIS A O 1
ATOM 701 N N . ASP A 1 87 ? 6.627 -1.303 -3.319 1.00 89.19 87 ASP A N 1
ATOM 702 C CA . ASP A 1 87 ? 7.663 -1.105 -4.345 1.00 89.19 87 ASP A CA 1
ATOM 703 C C . ASP A 1 87 ? 8.825 -0.241 -3.832 1.00 89.19 87 ASP A C 1
ATOM 705 O O . ASP A 1 87 ? 9.977 -0.443 -4.223 1.00 89.19 87 ASP A O 1
ATOM 709 N N . TYR A 1 88 ? 8.532 0.736 -2.969 1.00 89.06 88 TYR A N 1
ATOM 710 C CA . TYR A 1 88 ? 9.565 1.550 -2.350 1.00 89.06 88 TYR A CA 1
ATOM 711 C C . TYR A 1 88 ? 10.423 0.733 -1.379 1.00 89.06 88 TYR A C 1
ATOM 713 O O . TYR A 1 88 ? 11.646 0.793 -1.478 1.00 89.06 88 TYR A O 1
ATOM 721 N N . LEU A 1 89 ? 9.805 -0.053 -0.497 1.00 90.56 89 LEU A N 1
ATOM 722 C CA . LEU A 1 89 ? 10.510 -0.934 0.438 1.00 90.56 89 LEU A CA 1
ATOM 723 C C . LEU A 1 89 ? 11.396 -1.927 -0.313 1.00 90.56 89 LEU A C 1
ATOM 725 O O . LEU A 1 89 ? 12.596 -1.922 -0.096 1.00 90.56 89 LEU A O 1
ATOM 729 N N . LYS A 1 90 ? 10.859 -2.634 -1.311 1.00 87.19 90 LYS A N 1
ATOM 730 C CA . LYS A 1 90 ? 11.609 -3.564 -2.177 1.00 87.19 90 LYS A CA 1
ATOM 731 C C . LYS A 1 90 ? 12.812 -2.929 -2.894 1.00 87.19 90 LYS A C 1
ATOM 733 O O . LYS A 1 90 ? 13.738 -3.610 -3.317 1.00 87.19 90 LYS A O 1
ATOM 738 N N . THR A 1 91 ? 12.786 -1.615 -3.117 1.00 86.56 91 THR A N 1
ATOM 739 C CA . THR A 1 91 ? 13.918 -0.913 -3.745 1.00 86.56 91 THR A CA 1
ATOM 740 C C . THR A 1 91 ? 15.070 -0.682 -2.760 1.00 86.56 91 THR A C 1
ATOM 742 O O . THR A 1 91 ? 16.204 -0.505 -3.199 1.00 86.56 91 THR A O 1
ATOM 745 N N . ASN A 1 92 ? 14.791 -0.638 -1.456 1.00 86.38 92 ASN A N 1
ATOM 746 C CA . ASN A 1 92 ? 15.771 -0.321 -0.412 1.00 86.38 92 ASN A CA 1
ATOM 747 C C . ASN A 1 92 ? 16.085 -1.521 0.499 1.00 86.38 92 ASN A C 1
ATOM 749 O O . ASN A 1 92 ? 17.111 -1.503 1.165 1.00 86.38 92 ASN A O 1
ATOM 753 N N . GLU A 1 93 ? 15.226 -2.538 0.495 1.00 88.75 93 GLU A N 1
ATOM 754 C CA . GLU A 1 93 ? 15.236 -3.744 1.327 1.00 88.75 93 GLU A CA 1
ATOM 755 C C . GLU A 1 93 ? 14.878 -4.968 0.463 1.00 88.75 93 GLU A C 1
ATOM 757 O O . GLU A 1 93 ? 14.551 -4.828 -0.719 1.00 88.75 93 GLU A O 1
ATOM 762 N N . ASP A 1 94 ? 14.906 -6.175 1.031 1.00 90.25 94 ASP A N 1
ATOM 763 C CA . ASP A 1 94 ? 14.474 -7.390 0.331 1.00 90.25 94 ASP A CA 1
ATOM 764 C C . ASP A 1 94 ? 12.937 -7.574 0.283 1.00 90.25 94 ASP A C 1
ATOM 766 O O . ASP A 1 94 ? 12.163 -6.877 0.946 1.00 90.25 94 ASP A O 1
ATOM 770 N N . GLU A 1 95 ? 12.480 -8.503 -0.568 1.00 88.44 95 GLU A N 1
ATOM 771 C CA . GLU A 1 95 ? 11.051 -8.792 -0.776 1.00 88.44 95 GLU A CA 1
ATOM 772 C C . GLU A 1 95 ? 10.371 -9.333 0.487 1.00 88.44 95 GLU A C 1
ATOM 774 O O . GLU A 1 95 ? 9.21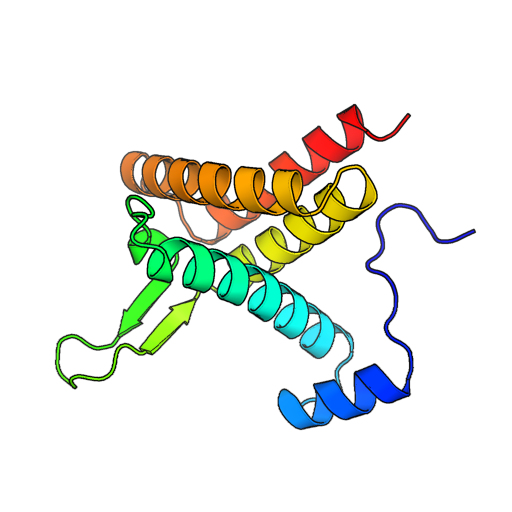6 -8.998 0.747 1.00 88.44 95 GLU A O 1
ATOM 779 N N . GLU A 1 96 ? 11.070 -10.156 1.270 1.00 91.38 96 GLU A N 1
ATOM 780 C CA . GLU A 1 96 ? 10.513 -10.774 2.474 1.00 91.38 96 GLU A CA 1
ATOM 781 C C . GLU A 1 96 ? 10.221 -9.700 3.525 1.00 91.38 96 GLU A C 1
ATOM 783 O O . GLU A 1 96 ? 9.116 -9.639 4.075 1.00 91.38 96 GLU A O 1
ATOM 788 N N . PHE A 1 97 ? 11.172 -8.787 3.730 1.00 92.62 97 PHE A N 1
ATOM 789 C CA . PHE A 1 97 ? 10.998 -7.624 4.584 1.00 92.62 97 PHE A CA 1
ATOM 790 C C . PHE A 1 97 ? 9.859 -6.727 4.092 1.00 92.62 97 PHE A C 1
ATOM 792 O O . PHE A 1 97 ? 8.983 -6.355 4.876 1.00 92.62 97 PHE A O 1
ATOM 799 N N . ALA A 1 98 ? 9.835 -6.394 2.797 1.00 91.12 98 ALA A N 1
ATOM 800 C CA . ALA A 1 98 ? 8.816 -5.518 2.224 1.00 91.12 98 ALA A CA 1
ATOM 801 C C . ALA A 1 98 ? 7.397 -6.093 2.379 1.00 91.12 98 ALA A C 1
ATOM 803 O O . ALA A 1 98 ? 6.473 -5.361 2.751 1.00 91.12 98 ALA A O 1
ATOM 804 N N . ALA A 1 99 ? 7.229 -7.396 2.138 1.00 90.06 99 ALA A N 1
ATOM 805 C CA . ALA A 1 99 ? 5.959 -8.092 2.294 1.00 90.06 99 ALA A CA 1
ATOM 806 C C . ALA A 1 99 ? 5.522 -8.143 3.765 1.00 90.06 99 ALA A C 1
ATOM 808 O O . ALA A 1 99 ? 4.392 -7.763 4.086 1.00 90.06 99 ALA A O 1
ATOM 809 N N . LYS A 1 100 ? 6.424 -8.540 4.674 1.00 91.38 100 LYS A N 1
ATOM 810 C CA . LYS A 1 100 ? 6.141 -8.594 6.114 1.00 91.38 100 LYS A CA 1
ATOM 811 C C . LYS A 1 100 ? 5.740 -7.226 6.660 1.00 91.38 100 LYS A C 1
ATOM 813 O O . LYS A 1 100 ? 4.704 -7.110 7.315 1.00 91.38 100 LYS A O 1
ATOM 818 N N . PHE A 1 101 ? 6.505 -6.187 6.323 1.00 94.00 101 PHE A N 1
ATOM 819 C CA . PHE A 1 101 ? 6.202 -4.815 6.715 1.00 94.00 101 PHE A CA 1
ATOM 820 C C . PHE A 1 101 ? 4.815 -4.390 6.230 1.00 94.00 101 PHE A C 1
ATOM 822 O O . PHE A 1 101 ? 4.049 -3.801 6.991 1.00 94.00 101 PHE A O 1
ATOM 829 N N . LEU A 1 102 ? 4.478 -4.669 4.965 1.00 92.69 102 LEU A N 1
ATOM 830 C CA . LEU A 1 102 ? 3.194 -4.265 4.399 1.00 92.69 102 LEU A CA 1
ATOM 831 C C . LEU A 1 102 ? 2.025 -4.930 5.135 1.00 92.69 102 LEU A C 1
ATOM 833 O O . LEU A 1 102 ? 1.057 -4.246 5.457 1.00 92.69 102 LEU A O 1
ATOM 837 N N . ASN A 1 103 ? 2.129 -6.226 5.435 1.00 88.12 103 ASN A N 1
ATOM 838 C CA . ASN A 1 103 ? 1.087 -6.977 6.138 1.00 88.12 103 ASN A CA 1
ATOM 839 C C . ASN A 1 103 ? 0.863 -6.442 7.561 1.00 88.12 103 ASN A C 1
ATOM 841 O O . ASN A 1 103 ? -0.271 -6.134 7.934 1.00 88.12 103 ASN A O 1
ATOM 845 N N . GLU A 1 104 ? 1.942 -6.251 8.326 1.00 91.50 104 GLU A N 1
ATOM 846 C CA . GLU A 1 104 ? 1.881 -5.677 9.677 1.00 91.50 104 GLU A CA 1
ATOM 847 C C . GLU A 1 104 ? 1.318 -4.248 9.654 1.00 91.50 104 GLU A C 1
ATOM 849 O O . GLU A 1 104 ? 0.440 -3.891 10.444 1.00 91.50 104 GLU A O 1
ATOM 854 N N . TYR A 1 105 ? 1.778 -3.427 8.707 1.00 93.75 105 TYR A N 1
ATOM 855 C CA . TYR A 1 105 ? 1.314 -2.054 8.553 1.00 93.75 105 TYR A CA 1
ATOM 856 C C . TYR A 1 105 ? -0.175 -1.983 8.204 1.00 93.75 105 TYR A C 1
ATOM 858 O O . TYR A 1 105 ? -0.894 -1.161 8.771 1.00 93.75 105 TYR A O 1
ATOM 866 N N . VAL A 1 106 ? -0.655 -2.842 7.301 1.00 91.19 106 VAL A N 1
ATOM 867 C CA . VAL A 1 106 ? -2.071 -2.892 6.920 1.00 91.19 106 VAL A CA 1
ATOM 868 C C . VAL A 1 106 ? -2.944 -3.290 8.105 1.00 91.19 106 VAL A C 1
ATOM 870 O O . VAL A 1 106 ? -3.950 -2.622 8.338 1.00 91.19 106 VAL A O 1
ATOM 873 N N . GLY A 1 107 ? -2.556 -4.306 8.882 1.00 89.00 107 GLY A N 1
ATOM 874 C CA . GLY A 1 107 ? -3.287 -4.692 10.093 1.00 89.00 107 GLY A CA 1
ATOM 875 C C . GLY A 1 107 ? -3.397 -3.534 11.090 1.00 89.00 107 GLY A C 1
ATOM 876 O O . GLY A 1 107 ? -4.496 -3.176 11.514 1.00 89.00 107 GLY A O 1
ATOM 877 N N . ASN A 1 108 ? -2.274 -2.871 11.382 1.00 92.69 108 ASN A N 1
ATOM 878 C CA . ASN A 1 108 ? -2.240 -1.714 12.282 1.00 92.69 108 ASN A CA 1
ATOM 879 C C . ASN A 1 108 ? -3.082 -0.541 11.762 1.00 92.69 108 ASN A C 1
ATOM 881 O O . ASN A 1 108 ? -3.816 0.086 12.525 1.00 92.69 108 ASN A O 1
ATOM 885 N N . LEU A 1 109 ? -3.007 -0.253 10.460 1.00 91.25 109 LEU A N 1
ATOM 886 C CA . LEU A 1 109 ? -3.788 0.803 9.823 1.00 91.25 109 LEU A CA 1
ATOM 887 C C . LEU A 1 109 ? -5.291 0.520 9.917 1.00 91.25 109 LEU A C 1
ATOM 889 O O . LEU A 1 109 ? -6.061 1.442 10.168 1.00 91.25 109 LEU A O 1
ATOM 893 N N . CYS A 1 110 ? -5.709 -0.731 9.726 1.00 88.25 110 CYS A N 1
ATOM 894 C CA . CYS A 1 110 ? -7.112 -1.131 9.815 1.00 88.25 110 CYS A CA 1
ATOM 895 C C . CYS A 1 110 ? -7.658 -0.996 11.240 1.00 88.25 110 CYS A C 1
ATOM 897 O O . CYS A 1 110 ? -8.737 -0.435 11.428 1.00 88.25 110 CYS A O 1
ATOM 899 N N . VAL A 1 111 ? -6.901 -1.454 12.242 1.00 90.75 111 VAL A N 1
ATOM 900 C CA . VAL A 1 111 ? -7.263 -1.293 13.661 1.00 90.75 111 VAL A CA 1
ATOM 901 C C . VAL A 1 111 ? -7.373 0.186 14.014 1.00 90.75 111 VAL A C 1
ATOM 903 O O . VAL A 1 111 ? -8.423 0.629 14.474 1.00 90.75 111 VAL A O 1
ATOM 906 N N . PHE A 1 112 ? -6.341 0.972 13.697 1.00 90.75 112 PHE A N 1
ATOM 907 C CA . PHE A 1 112 ? -6.327 2.408 13.962 1.00 90.75 112 PHE A CA 1
ATOM 908 C C . PHE A 1 112 ? -7.495 3.126 13.280 1.00 90.75 112 PHE A C 1
ATOM 910 O O . PHE A 1 112 ? -8.145 3.982 13.883 1.00 90.75 112 PHE A O 1
ATOM 917 N N . ALA A 1 113 ? -7.797 2.759 12.034 1.00 88.81 113 ALA A N 1
ATOM 918 C CA . ALA A 1 113 ? -8.885 3.356 11.281 1.00 88.81 113 ALA A CA 1
ATOM 919 C C . ALA A 1 113 ? -10.260 3.032 11.857 1.00 88.81 113 ALA A C 1
ATOM 921 O O . ALA A 1 113 ? -11.101 3.926 11.919 1.00 88.81 113 ALA A O 1
ATOM 922 N N . LYS A 1 114 ? -10.469 1.803 12.331 1.00 87.50 114 LYS A N 1
ATOM 923 C CA . LYS A 1 114 ? -11.695 1.409 13.027 1.00 87.50 114 LYS A CA 1
ATOM 924 C C . LYS A 1 114 ? -11.852 2.139 14.359 1.00 87.50 114 LYS A C 1
ATOM 926 O O . LYS A 1 114 ? -12.925 2.663 14.638 1.00 87.50 114 LYS A O 1
ATOM 931 N N . GLU A 1 115 ? -10.796 2.194 15.167 1.00 91.62 115 GLU A N 1
ATOM 932 C CA . GLU A 1 115 ? -10.818 2.835 16.489 1.00 91.62 115 GLU A CA 1
ATOM 933 C C . GLU A 1 115 ? -11.050 4.348 16.406 1.00 91.62 115 GLU A C 1
ATOM 935 O O . GLU A 1 115 ? -11.728 4.918 17.258 1.00 91.62 115 GLU A O 1
ATOM 940 N N . ASN A 1 116 ? -10.526 4.993 15.360 1.00 89.62 116 ASN A N 1
ATOM 941 C CA . ASN A 1 116 ? -10.601 6.444 15.171 1.00 89.62 116 ASN A CA 1
ATOM 942 C C . ASN A 1 116 ? -11.628 6.864 14.109 1.00 89.62 116 ASN A C 1
ATOM 944 O O . ASN A 1 116 ? -11.704 8.041 13.764 1.00 89.62 116 ASN A O 1
ATOM 948 N N . ASN A 1 117 ? -12.410 5.914 13.589 1.00 86.44 117 ASN A N 1
ATOM 949 C CA . ASN A 1 117 ? -13.408 6.123 12.541 1.00 86.44 117 ASN A CA 1
ATOM 950 C C . ASN A 1 117 ? -12.862 6.908 11.329 1.00 86.44 117 ASN A C 1
ATOM 952 O O . ASN A 1 117 ? -13.487 7.849 10.835 1.00 86.44 117 ASN A O 1
ATOM 956 N N . LEU A 1 118 ? -11.664 6.541 10.866 1.00 87.62 118 LEU A N 1
ATOM 957 C CA . LEU A 1 118 ? -11.000 7.249 9.776 1.00 87.62 118 LEU A CA 1
ATOM 958 C C . LEU A 1 118 ? -11.743 7.068 8.456 1.00 87.62 118 LEU A C 1
ATOM 960 O O . LEU A 1 118 ? -12.237 5.988 8.127 1.00 87.62 118 LEU A O 1
ATOM 964 N N . SER A 1 119 ? -11.739 8.121 7.648 1.00 86.94 119 SER A N 1
ATOM 965 C CA . S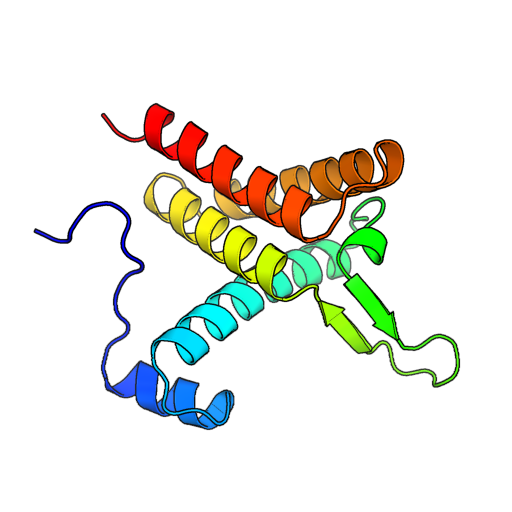ER A 1 119 ? -12.157 8.064 6.255 1.00 86.94 119 SER A CA 1
ATOM 966 C C . SER A 1 119 ? -11.082 7.431 5.369 1.00 86.94 119 SER A C 1
ATOM 968 O O . SER A 1 119 ? -9.884 7.476 5.645 1.00 86.94 119 SER A O 1
ATOM 970 N N . VAL A 1 120 ? -11.500 6.939 4.202 1.00 82.88 120 VAL A N 1
ATOM 971 C CA . VAL A 1 120 ? -10.606 6.398 3.158 1.00 82.88 120 VAL A CA 1
ATOM 972 C C . VAL A 1 120 ? -9.474 7.363 2.803 1.00 82.88 120 VAL A C 1
ATOM 974 O O . VAL A 1 120 ? -8.336 6.955 2.580 1.00 82.88 120 VAL A O 1
ATOM 977 N N . ARG A 1 121 ? -9.787 8.662 2.763 1.00 86.38 121 ARG A N 1
ATOM 978 C CA . ARG A 1 121 ? -8.832 9.721 2.439 1.00 86.38 121 ARG A CA 1
ATOM 979 C C . ARG A 1 121 ? -7.777 9.888 3.529 1.00 86.38 121 ARG A C 1
ATOM 981 O O . ARG A 1 121 ? -6.621 10.153 3.208 1.00 86.38 121 ARG A O 1
ATOM 988 N N . GLU A 1 122 ? -8.164 9.755 4.793 1.00 90.50 122 GLU A N 1
ATOM 989 C CA . GLU A 1 122 ? -7.235 9.812 5.924 1.00 90.50 122 GLU A CA 1
ATOM 990 C C . GLU A 1 122 ? -6.328 8.589 5.936 1.00 90.50 122 GLU A C 1
ATOM 992 O O . GLU A 1 122 ? -5.119 8.742 6.062 1.00 90.50 122 GLU A O 1
ATOM 997 N N . MET A 1 123 ? -6.868 7.402 5.663 1.00 89.75 123 MET A N 1
ATOM 998 C CA . MET A 1 123 ? -6.061 6.188 5.537 1.00 89.75 123 MET A CA 1
ATOM 999 C C . MET A 1 123 ? -5.055 6.281 4.385 1.00 89.75 123 MET A C 1
ATOM 1001 O O . MET A 1 123 ? -3.872 6.000 4.565 1.00 89.75 123 MET A O 1
ATOM 1005 N N . GLU A 1 124 ? -5.493 6.734 3.204 1.00 90.88 124 GLU A N 1
ATOM 1006 C CA . GLU A 1 124 ? -4.611 6.993 2.058 1.00 90.88 124 GLU A CA 1
ATOM 1007 C C . GLU A 1 124 ? -3.489 7.973 2.430 1.00 90.88 124 GLU A C 1
ATOM 1009 O O . GLU A 1 124 ? -2.325 7.775 2.062 1.00 90.88 124 GLU A O 1
ATOM 1014 N N . LYS A 1 125 ? -3.837 9.032 3.170 1.00 91.75 125 LYS A N 1
ATOM 1015 C CA . LYS A 1 125 ? -2.881 10.019 3.666 1.00 91.75 125 LYS A CA 1
ATOM 1016 C C . LYS A 1 125 ? -1.874 9.373 4.621 1.00 91.75 125 LYS A C 1
ATOM 1018 O O . LYS A 1 125 ? -0.683 9.571 4.400 1.00 91.75 125 LYS A O 1
ATOM 1023 N N . SER A 1 126 ? -2.308 8.541 5.567 1.00 93.19 126 SER A N 1
ATOM 1024 C CA . SER A 1 126 ? -1.416 7.820 6.484 1.00 93.19 126 SER A CA 1
ATOM 1025 C C . SER A 1 126 ? -0.424 6.915 5.747 1.00 93.19 126 SER A C 1
ATOM 1027 O O . SER A 1 126 ? 0.765 6.927 6.065 1.00 93.19 126 SER A O 1
ATOM 1029 N N . VAL A 1 127 ? -0.862 6.188 4.709 1.00 94.31 127 VAL A N 1
ATOM 1030 C CA . VAL A 1 127 ? 0.048 5.358 3.889 1.00 94.31 127 VAL A CA 1
ATOM 1031 C C . VAL A 1 127 ? 1.072 6.222 3.156 1.00 94.31 127 VAL A C 1
ATOM 1033 O O . VAL A 1 127 ? 2.257 5.886 3.060 1.00 94.31 127 VAL A O 1
ATOM 1036 N N . ARG A 1 128 ? 0.629 7.368 2.633 1.00 92.81 128 ARG A N 1
ATOM 1037 C CA . ARG A 1 128 ? 1.503 8.315 1.941 1.00 92.81 128 ARG A CA 1
ATOM 1038 C C . ARG A 1 128 ? 2.536 8.932 2.887 1.00 92.81 128 ARG A C 1
ATOM 1040 O O . ARG A 1 128 ? 3.695 9.025 2.487 1.00 92.81 128 ARG A O 1
ATOM 1047 N N . GLU A 1 129 ? 2.128 9.327 4.090 1.00 94.12 129 GLU A N 1
ATOM 1048 C CA . GLU A 1 129 ? 3.000 9.859 5.146 1.00 94.12 129 GLU A CA 1
ATOM 1049 C C . GLU A 1 129 ? 4.029 8.820 5.574 1.00 94.12 129 GLU A C 1
ATOM 1051 O O . GLU A 1 129 ? 5.222 9.104 5.515 1.00 94.12 129 GLU A O 1
ATOM 1056 N N . LYS A 1 130 ? 3.607 7.574 5.825 1.00 94.38 130 LYS A N 1
ATOM 1057 C CA . LYS A 1 130 ? 4.531 6.478 6.143 1.00 94.38 130 LYS A CA 1
ATOM 1058 C C . LYS A 1 130 ? 5.598 6.288 5.065 1.00 94.38 130 LYS A C 1
ATOM 1060 O O . LYS A 1 130 ? 6.778 6.131 5.366 1.00 94.38 130 LYS A O 1
ATOM 1065 N N . ARG A 1 131 ? 5.219 6.342 3.785 1.00 92.19 131 ARG A N 1
ATOM 1066 C CA . ARG A 1 131 ? 6.198 6.273 2.690 1.00 92.19 131 ARG A CA 1
ATOM 1067 C C . ARG A 1 131 ? 7.141 7.482 2.670 1.00 92.19 131 ARG A C 1
ATOM 1069 O O . ARG A 1 131 ? 8.276 7.334 2.230 1.00 92.19 131 ARG A O 1
ATOM 1076 N N . PHE A 1 132 ? 6.686 8.675 3.054 1.00 90.75 132 PHE A N 1
ATOM 1077 C CA . PHE A 1 132 ? 7.561 9.847 3.152 1.00 90.75 132 PHE A CA 1
ATOM 1078 C C . PHE A 1 132 ? 8.548 9.722 4.314 1.00 90.75 132 PHE A C 1
ATOM 1080 O O . PHE A 1 132 ? 9.730 9.941 4.085 1.00 90.75 132 PHE A O 1
ATOM 1087 N N . GLU A 1 133 ? 8.108 9.256 5.481 1.00 92.06 133 GLU A N 1
ATOM 1088 C CA . GLU A 1 133 ? 8.994 8.956 6.616 1.00 92.06 133 GLU A CA 1
ATOM 1089 C C . GLU A 1 133 ? 10.088 7.955 6.217 1.00 92.06 133 GLU A C 1
ATOM 1091 O O . GLU A 1 133 ? 11.273 8.189 6.431 1.00 92.06 133 GLU A O 1
ATOM 1096 N N . LEU A 1 134 ? 9.717 6.863 5.538 1.00 89.94 134 LEU A N 1
ATOM 1097 C CA . LEU A 1 134 ? 10.695 5.883 5.053 1.00 89.94 134 LEU A CA 1
ATOM 1098 C C . LEU A 1 134 ? 11.645 6.483 4.008 1.00 89.94 134 LEU A C 1
ATOM 1100 O O . LEU A 1 134 ? 12.815 6.118 3.955 1.00 89.94 134 LEU A O 1
ATOM 1104 N N . LYS A 1 135 ? 11.171 7.433 3.192 1.00 87.94 135 LYS A N 1
ATOM 1105 C CA . LYS A 1 135 ? 12.034 8.173 2.263 1.00 87.94 135 LYS A CA 1
ATOM 1106 C C . LYS A 1 135 ? 13.053 9.052 2.960 1.00 87.94 135 LYS A C 1
ATOM 1108 O O . LYS A 1 135 ? 14.139 9.202 2.416 1.00 87.94 135 LYS A O 1
ATOM 1113 N N . GLU A 1 136 ? 12.724 9.620 4.108 1.00 88.31 136 GLU A N 1
ATOM 1114 C CA . GLU A 1 136 ? 13.679 10.380 4.916 1.00 88.31 136 GLU A CA 1
ATOM 1115 C C . GLU A 1 136 ? 14.693 9.450 5.595 1.00 88.31 136 GLU A C 1
ATOM 1117 O O . GLU A 1 136 ? 15.871 9.783 5.670 1.00 88.31 136 GLU A O 1
ATOM 1122 N N . LEU A 1 137 ? 14.262 8.254 6.011 1.00 84.81 137 LEU A N 1
ATOM 1123 C CA . LEU A 1 137 ? 15.131 7.256 6.642 1.00 84.81 137 LEU A CA 1
ATOM 1124 C C . LEU A 1 137 ? 16.138 6.627 5.666 1.00 84.81 137 LEU A C 1
ATOM 1126 O O . LEU A 1 137 ? 17.330 6.558 5.967 1.00 84.81 137 LEU A O 1
ATOM 1130 N N . TYR A 1 138 ? 15.682 6.179 4.493 1.00 81.19 138 TYR A N 1
ATOM 1131 C CA . TYR A 1 138 ? 16.545 5.538 3.489 1.00 81.19 138 TYR A CA 1
ATOM 1132 C C . TYR A 1 138 ? 17.193 6.534 2.520 1.00 81.19 138 TYR A C 1
ATOM 1134 O O . TYR A 1 138 ? 18.212 6.241 1.893 1.00 81.19 138 TYR A O 1
ATOM 1142 N N . GLY A 1 139 ? 16.603 7.718 2.359 1.00 66.06 139 GLY A N 1
ATOM 1143 C CA . GLY A 1 139 ? 17.094 8.770 1.479 1.00 66.06 139 GLY A CA 1
ATOM 1144 C C . GLY A 1 139 ? 18.149 9.643 2.145 1.00 66.06 139 GLY A C 1
ATOM 1145 O O . GLY A 1 139 ? 17.867 10.795 2.458 1.00 66.06 139 GLY A O 1
ATOM 1146 N N . LYS A 1 140 ? 19.374 9.123 2.274 1.00 50.41 140 LYS A N 1
ATOM 1147 C CA . LYS A 1 140 ? 20.563 9.990 2.324 1.00 50.41 140 LYS A CA 1
ATOM 1148 C C . LYS A 1 140 ? 20.715 10.786 1.012 1.00 50.41 140 LYS A C 1
ATOM 1150 O O . LYS A 1 140 ? 20.540 10.233 -0.109 1.00 50.41 140 LYS A O 1
#

Sequence (140 aa):
MAKRGRPPKYDEQNYKTLGQMFQTDNKRKIQNEMYKAKATTLLVEYASGGNEIPCLDYIVDVDGIKSGKFTYTWKQTVFTELGRLHDYLKTNEDEEFAAKFLNEYVGNLCVFAKENNLSVREMEKSVREKRFELKELYGK